Protein AF-A0AB38AYW3-F1 (afdb_monomer)

Radius of gyration: 13.71 Å; Cα contacts (8 Å, |Δi|>4): 124; chains: 1; bounding box: 25×30×39 Å

Solvent-accessible surface area (backbone atoms only — not comparable to full-atom values): 4132 Å² total; per-residue (Å²): 108,72,65,54,70,65,49,39,55,82,71,51,23,45,75,79,45,75,44,63,48,91,54,96,78,42,33,48,34,39,31,31,34,29,71,88,69,62,29,36,39,39,38,36,41,44,75,30,89,84,80,49,81,63,47,73,51,76,48,77,50,58,80,78,74,66,90,75,132

Secondary structure (DSSP, 8-state):
-HHHHHHHHHTTEEEEEEEE-SSTT--EEEEEEETTT--EEEEEEE--TTSSPPEEEEEEE-TT-----

Foldseek 3Di:
DVCCVVVQVVVQKDWPDWFFDPDPVSWTKTWIARNPQRKIKIWTFACCPVVDDTDIDIDIHGPPDDPDD

Structure (mmCIF, N/CA/C/O backbone):
data_AF-A0AB38AYW3-F1
#
_entry.id   AF-A0AB38AYW3-F1
#
loop_
_atom_site.group_PDB
_atom_site.id
_atom_site.type_symbol
_atom_site.label_atom_id
_atom_site.label_alt_id
_atom_site.label_comp_id
_atom_site.label_asym_id
_atom_site.label_entity_id
_atom_site.label_seq_id
_atom_site.pdbx_PDB_ins_code
_atom_site.Cartn_x
_atom_site.Cartn_y
_atom_site.Cartn_z
_atom_site.occupancy
_atom_site.B_iso_or_equiv
_atom_site.auth_seq_id
_atom_site.auth_comp_id
_atom_site.auth_asym_id
_atom_site.auth_atom_id
_atom_site.pdbx_PDB_model_num
ATOM 1 N N . MET A 1 1 ? 6.866 -3.161 -2.720 1.00 92.38 1 MET A N 1
ATOM 2 C CA . MET A 1 1 ? 5.544 -3.781 -2.998 1.00 92.38 1 MET A CA 1
ATOM 3 C C . MET A 1 1 ? 5.407 -5.244 -2.575 1.00 92.38 1 MET A C 1
ATOM 5 O O . MET A 1 1 ? 4.414 -5.550 -1.931 1.00 92.38 1 MET A O 1
ATOM 9 N N . LYS A 1 2 ? 6.345 -6.160 -2.891 1.00 94.69 2 LYS A N 1
ATOM 10 C CA . LYS A 1 2 ? 6.242 -7.576 -2.455 1.00 94.69 2 LYS A CA 1
ATOM 11 C C . LYS A 1 2 ? 6.112 -7.715 -0.929 1.00 94.69 2 LYS A C 1
ATOM 13 O O . LYS A 1 2 ? 5.206 -8.395 -0.469 1.00 94.69 2 LYS A O 1
ATOM 18 N N . ASN A 1 3 ? 6.933 -6.974 -0.180 1.00 95.25 3 ASN A N 1
ATOM 19 C CA . ASN A 1 3 ? 6.888 -6.972 1.287 1.00 95.25 3 ASN A CA 1
ATOM 20 C C . ASN A 1 3 ? 5.561 -6.434 1.841 1.00 95.25 3 ASN A C 1
ATOM 22 O O . ASN A 1 3 ? 5.044 -6.992 2.797 1.00 95.25 3 ASN A O 1
ATOM 26 N N . LEU A 1 4 ? 4.969 -5.401 1.221 1.00 95.00 4 LEU A N 1
ATOM 27 C CA . LEU A 1 4 ? 3.637 -4.920 1.614 1.00 95.00 4 LEU A CA 1
ATOM 28 C C . LEU A 1 4 ? 2.586 -6.015 1.415 1.00 95.00 4 LEU A C 1
ATOM 30 O O . LEU A 1 4 ? 1.825 -6.304 2.329 1.00 95.00 4 LEU A O 1
ATOM 34 N N . ARG A 1 5 ? 2.592 -6.690 0.258 1.00 96.75 5 ARG A N 1
ATOM 35 C CA . ARG A 1 5 ? 1.652 -7.784 -0.025 1.00 96.75 5 ARG A CA 1
ATOM 36 C C . ARG A 1 5 ? 1.728 -8.914 1.007 1.00 96.75 5 ARG A C 1
ATOM 38 O O . ARG A 1 5 ? 0.687 -9.467 1.343 1.00 96.75 5 ARG A O 1
ATOM 45 N N . SER A 1 6 ? 2.923 -9.269 1.482 1.00 97.31 6 SER A N 1
ATOM 46 C CA . SER A 1 6 ? 3.097 -10.343 2.468 1.00 97.31 6 SER A CA 1
ATOM 47 C C . SER A 1 6 ? 2.864 -9.894 3.913 1.00 97.31 6 SER A C 1
ATOM 49 O O . SER A 1 6 ? 2.363 -10.679 4.707 1.00 97.31 6 SER A O 1
ATOM 51 N N . ALA A 1 7 ? 3.227 -8.659 4.272 1.00 97.81 7 ALA A N 1
ATOM 52 C CA . ALA A 1 7 ? 3.164 -8.178 5.653 1.00 97.81 7 ALA A CA 1
ATOM 53 C C . ALA A 1 7 ? 1.779 -7.653 6.057 1.00 97.81 7 ALA A C 1
ATOM 55 O O . ALA A 1 7 ? 1.369 -7.857 7.196 1.00 97.81 7 ALA A O 1
ATOM 56 N N . LEU A 1 8 ? 1.052 -7.010 5.135 1.00 97.50 8 LEU A N 1
ATOM 57 C CA . LEU A 1 8 ? -0.249 -6.390 5.416 1.00 97.50 8 LEU A CA 1
ATOM 58 C C . LEU A 1 8 ? -1.274 -7.382 6.012 1.00 97.50 8 LEU A C 1
ATOM 60 O O . LEU A 1 8 ? -1.842 -7.063 7.060 1.00 97.50 8 LEU A O 1
ATOM 64 N N . PRO A 1 9 ? -1.474 -8.597 5.454 1.00 97.88 9 PRO A N 1
ATOM 65 C CA . PRO A 1 9 ? -2.393 -9.580 6.037 1.00 97.88 9 PRO A CA 1
ATOM 66 C C . PRO A 1 9 ? -2.088 -9.940 7.491 1.00 97.88 9 PRO A C 1
ATOM 68 O O . PRO A 1 9 ? -3.004 -10.053 8.303 1.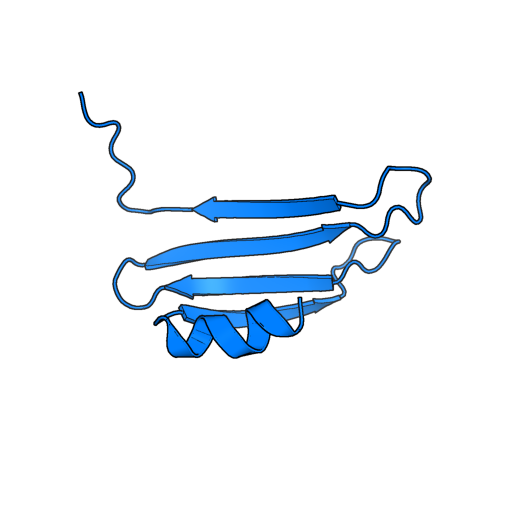00 97.88 9 PRO A O 1
ATOM 71 N N . ASN A 1 10 ? -0.804 -10.031 7.846 1.00 97.75 10 ASN A N 1
ATOM 72 C CA . ASN A 1 10 ? -0.367 -10.367 9.203 1.00 97.75 10 ASN A CA 1
ATOM 73 C C . ASN A 1 10 ? -0.639 -9.241 10.215 1.00 97.75 10 ASN A C 1
ATOM 75 O O . ASN A 1 10 ? -0.527 -9.455 11.417 1.00 97.75 10 ASN A O 1
ATOM 79 N N . GLN A 1 11 ? -0.990 -8.045 9.738 1.00 97.12 11 GLN A N 1
ATOM 80 C CA . GLN A 1 11 ? -1.272 -6.858 10.545 1.00 97.12 11 GLN A CA 1
ATOM 81 C C . GLN A 1 11 ? -2.752 -6.445 10.475 1.00 97.12 11 GLN A C 1
ATOM 83 O O . GLN A 1 11 ? -3.084 -5.293 10.731 1.00 97.12 11 GLN A O 1
ATOM 88 N N . GLY A 1 12 ? -3.652 -7.359 10.096 1.00 97.25 12 GLY A N 1
ATOM 89 C CA . GLY A 1 12 ? -5.096 -7.097 10.080 1.00 97.25 12 GLY A CA 1
ATOM 90 C C . GLY A 1 12 ? -5.607 -6.364 8.836 1.00 97.25 12 GLY A C 1
ATOM 91 O O . GLY A 1 12 ? -6.746 -5.893 8.823 1.00 97.25 12 GLY A O 1
ATOM 92 N N . TRP A 1 13 ? -4.798 -6.273 7.778 1.00 98.06 13 TRP A N 1
ATOM 93 C CA . TRP A 1 13 ? -5.198 -5.674 6.505 1.00 98.06 13 TRP A CA 1
ATOM 94 C C . TRP A 1 13 ? -5.620 -6.731 5.488 1.00 98.06 13 TRP A C 1
ATOM 96 O O . TRP A 1 13 ? -4.899 -7.684 5.213 1.00 98.06 13 TRP A O 1
ATOM 106 N N . LYS A 1 14 ? -6.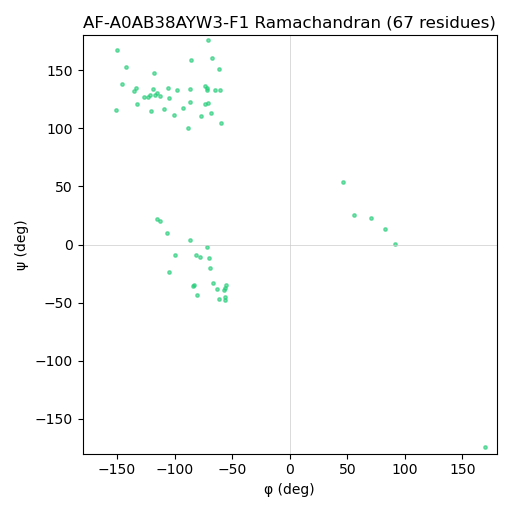755 -6.521 4.831 1.00 98.19 14 LYS A N 1
ATOM 107 C CA . LYS A 1 14 ? -7.179 -7.309 3.675 1.00 98.19 14 LYS A CA 1
ATOM 108 C C . LYS A 1 14 ? -6.703 -6.629 2.395 1.00 98.19 14 LYS A C 1
ATOM 110 O O . LYS A 1 14 ? -7.148 -5.527 2.091 1.00 98.19 14 LYS A O 1
ATOM 115 N N . VAL A 1 15 ? -5.840 -7.289 1.622 1.00 98.12 15 VAL A N 1
ATOM 1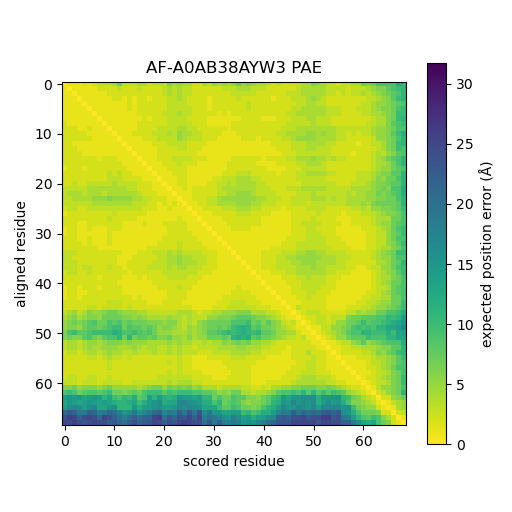16 C CA . VAL A 1 15 ? -5.460 -6.821 0.278 1.00 98.12 15 VAL A CA 1
ATOM 117 C C . VAL A 1 15 ? -6.651 -7.005 -0.665 1.00 98.12 15 VAL A C 1
ATOM 119 O O . VAL A 1 15 ? -7.144 -8.120 -0.821 1.00 98.12 15 VAL A O 1
ATOM 122 N N . VAL A 1 16 ? -7.114 -5.918 -1.284 1.00 97.69 16 VAL A N 1
ATOM 123 C CA . VAL A 1 16 ? -8.253 -5.919 -2.222 1.00 97.69 16 VAL A CA 1
ATOM 124 C C . VAL A 1 16 ? -7.812 -5.784 -3.679 1.00 97.69 16 VAL A C 1
ATOM 126 O O . VAL A 1 16 ? -8.509 -6.248 -4.575 1.00 97.69 16 VAL A O 1
ATOM 129 N N . LYS A 1 17 ? -6.629 -5.208 -3.921 1.00 97.50 17 LYS A N 1
ATOM 130 C CA . LYS A 1 17 ? -6.028 -5.072 -5.251 1.00 97.50 17 LYS A CA 1
ATOM 131 C C . LYS A 1 17 ? -4.514 -5.193 -5.141 1.00 97.50 17 LYS A C 1
ATOM 133 O O . LYS A 1 17 ? -3.912 -4.651 -4.219 1.00 97.50 17 LYS A O 1
ATOM 138 N N . TYR A 1 18 ? -3.897 -5.906 -6.076 1.00 97.88 18 TYR A N 1
ATOM 139 C CA . TYR A 1 18 ? -2.446 -5.952 -6.234 1.00 97.88 18 TYR A CA 1
ATOM 140 C C . TYR A 1 18 ? -2.111 -6.210 -7.698 1.00 97.88 18 TYR A C 1
ATOM 142 O O . TYR A 1 18 ? -2.438 -7.274 -8.226 1.00 97.88 18 TYR A O 1
ATOM 150 N N . GLY A 1 19 ? -1.461 -5.261 -8.362 1.00 97.31 19 GLY A N 1
ATOM 151 C CA . GLY A 1 19 ? -1.196 -5.397 -9.789 1.00 97.31 19 GLY A CA 1
ATOM 152 C C . GLY A 1 19 ? -0.679 -4.128 -10.438 1.00 97.31 19 GLY A C 1
ATOM 153 O O . GLY A 1 19 ? -0.371 -3.150 -9.768 1.00 97.31 19 GLY A O 1
ATOM 154 N N . LYS A 1 20 ? -0.539 -4.174 -11.761 1.00 97.00 20 LYS A N 1
ATOM 155 C CA . LYS A 1 20 ? -0.180 -2.992 -12.542 1.00 97.00 20 LYS A CA 1
ATOM 156 C C . LYS A 1 20 ? -1.383 -2.053 -12.627 1.00 97.00 20 LYS A C 1
ATOM 158 O O . LYS A 1 20 ? -2.489 -2.529 -12.880 1.00 97.00 20 LYS A O 1
ATOM 163 N N . ASP A 1 21 ? -1.149 -0.762 -12.446 1.00 94.06 21 ASP A N 1
ATOM 164 C CA . ASP A 1 21 ? -2.138 0.280 -12.702 1.00 94.06 21 ASP A CA 1
ATOM 165 C C . ASP A 1 21 ? -2.399 0.458 -14.214 1.00 94.06 21 ASP A C 1
ATOM 167 O O . ASP A 1 21 ? -1.773 -0.186 -15.068 1.00 94.06 21 ASP A O 1
ATOM 171 N N . SER A 1 22 ? -3.346 1.335 -14.547 1.00 93.81 22 SER A N 1
ATOM 172 C CA . SER A 1 22 ? -3.704 1.685 -15.926 1.00 93.81 22 SER A CA 1
ATOM 173 C C . SER A 1 22 ? -2.846 2.809 -16.517 1.00 93.81 22 SER A C 1
ATOM 175 O O . SER A 1 22 ? -3.112 3.250 -17.635 1.00 93.81 22 SER A O 1
ATOM 177 N N . SER A 1 23 ? -1.835 3.296 -15.791 1.00 90.81 23 SER A N 1
ATOM 178 C CA . SER A 1 23 ? -0.936 4.328 -16.306 1.00 90.81 23 SER A CA 1
ATOM 179 C C . SER A 1 23 ? -0.089 3.780 -17.458 1.00 90.81 23 SER A C 1
ATOM 181 O O . SER A 1 23 ? 0.143 2.572 -17.580 1.00 90.81 23 SER A O 1
ATOM 183 N N . ARG A 1 24 ? 0.469 4.677 -18.281 1.00 90.38 2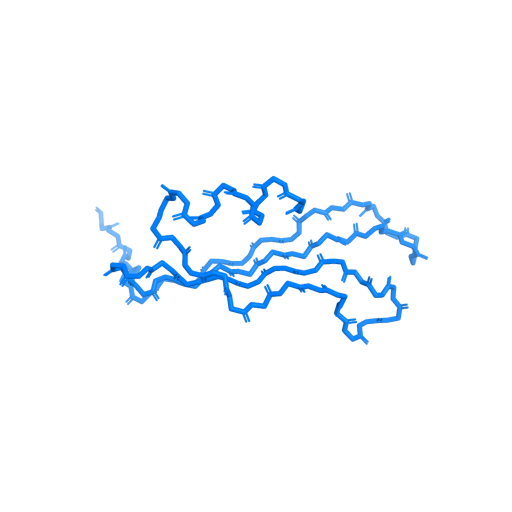4 ARG A N 1
ATOM 184 C CA . ARG A 1 24 ? 1.412 4.300 -19.349 1.00 90.38 24 ARG A CA 1
ATOM 185 C C . ARG A 1 24 ? 2.604 3.496 -18.810 1.00 90.38 24 ARG A C 1
ATOM 187 O O . ARG A 1 24 ? 3.069 2.563 -19.462 1.00 90.38 24 ARG A O 1
ATOM 194 N N . ASN A 1 25 ? 3.060 3.817 -17.598 1.00 92.50 25 ASN A N 1
ATOM 195 C CA . ASN A 1 25 ? 4.218 3.184 -16.960 1.00 92.50 25 ASN A CA 1
ATOM 196 C C . ASN A 1 25 ? 3.875 1.837 -16.302 1.00 92.50 25 ASN A C 1
ATOM 198 O O . ASN A 1 25 ? 4.780 1.097 -15.877 1.00 92.50 25 ASN A O 1
ATOM 202 N N . ARG A 1 26 ? 2.577 1.503 -16.223 1.00 94.62 26 ARG A N 1
ATOM 203 C CA . ARG A 1 26 ? 2.044 0.298 -15.582 1.00 94.62 26 ARG A CA 1
ATOM 204 C C . ARG A 1 26 ? 2.690 0.084 -14.214 1.00 94.62 26 ARG A C 1
ATOM 206 O O . ARG A 1 26 ? 3.366 -0.934 -13.982 1.00 94.62 26 ARG A O 1
ATOM 213 N N . ASN A 1 27 ? 2.624 1.115 -13.376 1.00 95.69 27 ASN A N 1
ATOM 214 C CA . ASN A 1 27 ? 3.213 1.145 -12.043 1.00 95.69 27 ASN A CA 1
ATOM 215 C C . ASN A 1 27 ? 2.584 0.056 -11.176 1.00 95.69 27 ASN A C 1
ATOM 217 O O . ASN A 1 27 ? 1.463 -0.376 -11.421 1.00 95.69 27 ASN A O 1
ATOM 221 N N . LEU A 1 28 ? 3.338 -0.464 -10.209 1.00 97.12 28 LEU A N 1
ATOM 222 C CA . LEU A 1 28 ? 2.835 -1.537 -9.354 1.00 97.12 28 LEU A CA 1
ATOM 223 C C . LEU A 1 28 ? 2.083 -0.921 -8.176 1.00 97.12 28 LEU A C 1
ATOM 225 O O . LEU A 1 28 ? 2.677 -0.172 -7.406 1.00 97.12 28 LEU A O 1
ATOM 229 N N . GLU A 1 29 ? 0.821 -1.290 -8.026 1.00 97.94 29 GLU A N 1
ATOM 230 C CA . GLU A 1 29 ? -0.116 -0.760 -7.041 1.00 97.94 29 GLU A CA 1
ATOM 231 C C . GLU A 1 29 ? -0.578 -1.870 -6.086 1.00 97.94 29 GLU A C 1
ATOM 233 O O . GLU A 1 29 ? -0.685 -3.047 -6.460 1.00 97.94 29 GLU A O 1
ATOM 238 N N . ILE A 1 30 ? -0.846 -1.496 -4.837 1.00 98.44 30 ILE A N 1
ATOM 239 C CA . ILE A 1 30 ? -1.559 -2.315 -3.859 1.00 98.44 30 ILE A CA 1
ATOM 240 C C . ILE A 1 30 ? -2.627 -1.469 -3.164 1.00 98.44 30 ILE A C 1
ATOM 242 O O . ILE A 1 30 ? -2.346 -0.362 -2.713 1.00 98.44 30 ILE A O 1
ATOM 246 N N . THR A 1 31 ? -3.826 -2.025 -3.028 1.00 98.19 31 THR A N 1
ATOM 247 C CA . THR A 1 31 ? -4.902 -1.453 -2.215 1.00 98.19 31 THR A CA 1
ATOM 248 C C . THR A 1 31 ? -5.250 -2.446 -1.121 1.00 98.19 31 THR A C 1
ATOM 250 O O . THR A 1 31 ? -5.402 -3.647 -1.386 1.00 98.19 31 THR A O 1
ATOM 253 N N . ALA A 1 32 ? -5.390 -1.969 0.110 1.00 98.25 32 ALA A N 1
ATOM 254 C CA . ALA A 1 32 ? -5.762 -2.789 1.251 1.00 98.25 32 ALA A CA 1
ATOM 255 C C . ALA A 1 32 ? -6.707 -2.047 2.198 1.00 98.25 32 ALA A C 1
ATOM 257 O O . ALA A 1 32 ? -6.677 -0.825 2.288 1.00 98.25 32 ALA A O 1
ATOM 258 N N . VAL A 1 33 ? -7.529 -2.797 2.929 1.00 97.81 33 VAL A N 1
ATOM 259 C CA . VAL A 1 33 ? -8.444 -2.259 3.943 1.00 97.81 33 VAL A CA 1
ATOM 260 C C . VAL A 1 33 ? -8.163 -2.931 5.279 1.00 97.81 33 VAL A C 1
ATOM 262 O O . VAL A 1 33 ? -8.157 -4.160 5.367 1.00 97.81 33 VAL A O 1
ATOM 265 N N . HIS A 1 34 ? -7.932 -2.144 6.325 1.00 97.12 34 HIS A N 1
ATOM 266 C CA . HIS A 1 34 ? -7.773 -2.652 7.679 1.00 97.12 34 HIS A CA 1
ATOM 267 C C . HIS A 1 34 ? -9.132 -3.094 8.226 1.00 97.12 34 HIS A C 1
ATOM 269 O O . HIS A 1 34 ? -10.069 -2.300 8.307 1.00 97.12 34 HIS A O 1
ATOM 275 N N . VAL A 1 35 ? -9.247 -4.367 8.605 1.00 95.69 35 VAL A N 1
ATOM 276 C CA . VAL A 1 35 ? -10.547 -5.002 8.884 1.00 95.69 35 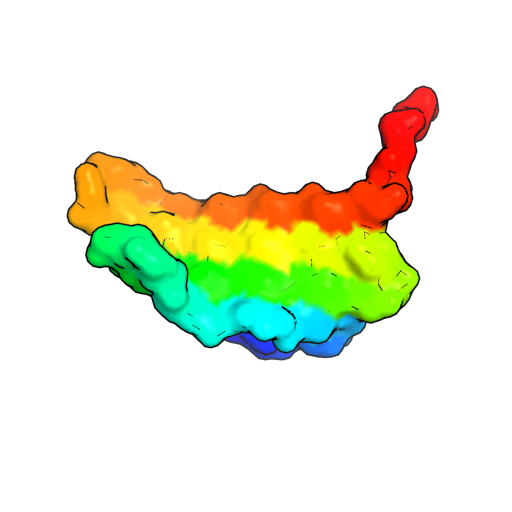VAL A CA 1
ATOM 277 C C . VAL A 1 35 ? -11.222 -4.408 10.123 1.00 95.69 35 VAL A C 1
ATOM 279 O O . VAL A 1 35 ? -12.441 -4.287 10.160 1.00 95.69 35 VAL A O 1
ATOM 282 N N . LYS A 1 36 ? -10.443 -3.994 11.129 1.00 94.12 36 LYS A N 1
ATOM 283 C CA . LYS A 1 36 ? -10.987 -3.454 12.386 1.00 94.12 36 LYS A CA 1
ATOM 284 C C . LYS A 1 36 ? -11.409 -1.988 12.273 1.00 94.12 36 LYS A C 1
ATOM 286 O O . LYS A 1 36 ? -12.445 -1.603 12.802 1.00 94.12 36 LYS A O 1
ATOM 291 N N . THR A 1 37 ? -10.590 -1.159 11.630 1.00 93.00 37 THR A N 1
ATOM 292 C CA . THR A 1 37 ? -10.782 0.306 11.609 1.00 93.00 37 THR A CA 1
ATOM 293 C C . THR A 1 37 ? -11.440 0.804 10.328 1.00 93.00 37 THR A C 1
ATOM 295 O O . THR A 1 37 ? -11.789 1.976 10.248 1.00 93.00 37 THR A O 1
ATOM 298 N N . HIS A 1 38 ? -11.598 -0.061 9.321 1.00 93.00 38 HIS A N 1
ATOM 299 C CA . HIS A 1 38 ? -12.052 0.308 7.979 1.00 93.00 38 HIS A CA 1
ATOM 300 C C . HIS A 1 38 ? -11.192 1.406 7.326 1.00 93.00 38 HIS A C 1
ATOM 302 O O . HIS A 1 38 ? -11.664 2.137 6.457 1.00 93.00 38 HIS A O 1
ATOM 308 N N . THR A 1 39 ? -9.928 1.523 7.746 1.00 95.25 39 THR A N 1
ATOM 309 C CA . THR A 1 39 ? -8.929 2.384 7.108 1.00 95.25 39 THR A CA 1
ATOM 310 C C . THR A 1 39 ? -8.533 1.767 5.772 1.00 95.25 39 THR A C 1
ATOM 312 O O . THR A 1 39 ? -8.271 0.567 5.709 1.00 95.25 39 THR A O 1
ATOM 315 N N . GLN A 1 40 ? -8.466 2.568 4.717 1.00 97.06 40 GLN A N 1
ATOM 316 C CA . GLN A 1 40 ? -8.021 2.144 3.395 1.00 97.06 40 GLN A CA 1
ATOM 317 C C . GLN A 1 40 ? -6.621 2.685 3.119 1.00 97.06 40 GLN A C 1
ATOM 319 O O . GLN A 1 40 ? -6.325 3.844 3.388 1.00 97.06 40 GLN A O 1
ATOM 324 N N . LEU A 1 41 ? -5.762 1.817 2.603 1.00 97.12 41 LEU A N 1
ATOM 325 C CA . LEU A 1 41 ? -4.406 2.108 2.171 1.00 97.12 41 LEU A CA 1
ATOM 326 C C . LEU A 1 41 ? -4.328 1.889 0.665 1.00 97.12 41 LEU A C 1
ATOM 328 O O . LEU A 1 41 ? -4.686 0.815 0.178 1.00 97.12 41 LEU A O 1
ATOM 332 N N . GLU A 1 42 ? -3.779 2.864 -0.038 1.00 97.81 42 GLU A N 1
ATOM 333 C CA . GLU A 1 42 ? -3.360 2.760 -1.429 1.00 97.81 42 GLU A CA 1
ATOM 334 C C . GLU A 1 42 ? -1.873 3.079 -1.500 1.00 97.81 42 GLU A C 1
ATOM 336 O O . GLU A 1 42 ? -1.419 4.074 -0.940 1.00 97.81 42 GLU A O 1
ATOM 341 N N . ALA A 1 43 ? -1.094 2.210 -2.139 1.00 98.00 43 ALA A N 1
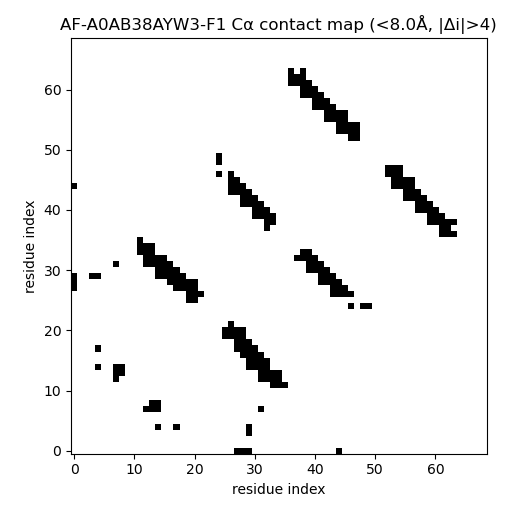ATOM 342 C CA . ALA A 1 43 ? 0.313 2.481 -2.378 1.00 98.00 43 ALA A CA 1
ATOM 343 C C . ALA A 1 43 ? 0.698 2.132 -3.811 1.00 98.00 43 ALA A C 1
ATOM 345 O O . ALA A 1 43 ? 0.431 1.022 -4.284 1.00 98.00 43 ALA A O 1
ATOM 346 N N . THR A 1 44 ? 1.399 3.054 -4.462 1.00 97.88 44 THR A N 1
ATOM 347 C CA . THR A 1 44 ? 1.828 2.934 -5.855 1.00 97.88 44 THR A CA 1
ATOM 348 C C . THR A 1 44 ? 3.329 3.154 -5.946 1.00 97.88 44 THR A C 1
ATOM 350 O O . THR A 1 44 ? 3.870 4.149 -5.470 1.00 97.88 44 THR A O 1
ATOM 353 N N . TRP A 1 45 ? 4.034 2.214 -6.572 1.00 96.75 45 TRP A N 1
ATOM 354 C CA . TRP A 1 45 ? 5.452 2.374 -6.874 1.00 96.75 45 TRP A CA 1
ATOM 355 C C . TRP A 1 45 ? 5.631 3.059 -8.230 1.00 96.75 45 TRP A C 1
ATOM 357 O O . TRP A 1 45 ? 5.539 2.406 -9.276 1.00 96.75 45 TRP A O 1
ATOM 367 N N . LEU A 1 46 ? 5.909 4.362 -8.194 1.00 95.06 46 LEU A N 1
ATOM 368 C CA . LEU A 1 46 ? 6.238 5.168 -9.363 1.00 95.06 46 LEU A CA 1
ATOM 369 C C . LEU A 1 46 ? 7.687 4.887 -9.764 1.00 95.06 46 LEU A C 1
ATOM 371 O O . LEU A 1 46 ? 8.634 5.228 -9.058 1.00 95.06 46 LEU A O 1
ATOM 375 N N . LYS A 1 47 ? 7.869 4.228 -10.909 1.00 90.31 47 LYS A N 1
ATOM 376 C CA . LYS A 1 47 ? 9.194 3.773 -11.366 1.00 90.31 47 LYS A CA 1
ATOM 377 C C . LYS A 1 47 ? 10.061 4.884 -11.971 1.00 90.31 47 LYS A C 1
ATOM 379 O O . LYS A 1 47 ? 11.223 4.619 -12.253 1.00 90.31 47 LYS A O 1
ATOM 384 N N . GLY A 1 48 ? 9.499 6.068 -12.231 1.00 87.75 4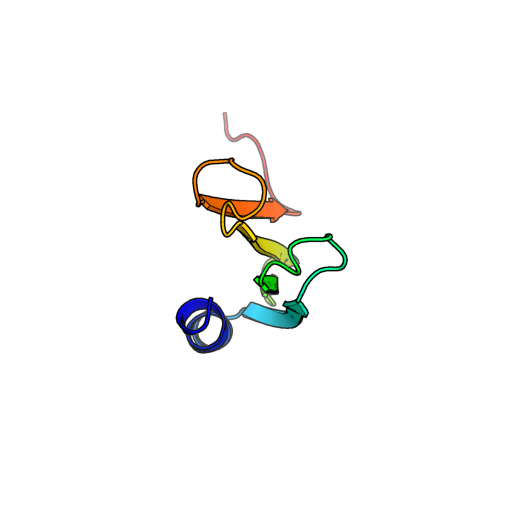8 GLY A N 1
ATOM 385 C CA . GLY A 1 48 ? 10.209 7.171 -12.890 1.00 87.75 48 GLY A CA 1
ATOM 386 C C . GLY A 1 48 ? 10.507 6.952 -14.381 1.00 87.75 48 GLY A C 1
ATOM 387 O O . GLY A 1 48 ? 11.434 7.542 -14.924 1.00 87.75 48 GLY A O 1
ATOM 388 N N . LEU A 1 49 ? 9.754 6.078 -15.066 1.00 87.25 49 LEU A N 1
ATOM 389 C CA . LEU A 1 49 ? 9.974 5.754 -16.493 1.00 87.25 49 LEU A CA 1
ATOM 390 C C . LEU A 1 49 ? 9.567 6.882 -17.460 1.00 87.25 49 LEU A C 1
ATOM 392 O O . LEU A 1 49 ? 9.711 6.754 -18.671 1.00 87.25 49 LEU A O 1
ATOM 396 N N . ASP A 1 50 ? 9.038 7.970 -16.922 1.00 84.81 50 ASP A N 1
ATOM 397 C CA . ASP A 1 50 ? 8.601 9.190 -17.593 1.00 84.81 50 ASP A CA 1
ATOM 398 C C . ASP A 1 50 ? 9.549 10.376 -17.352 1.00 84.81 50 ASP A C 1
ATOM 400 O O . ASP A 1 50 ? 9.223 11.499 -17.724 1.00 84.81 50 ASP A O 1
ATOM 404 N N . GLY A 1 51 ? 10.727 10.130 -16.769 1.00 86.12 51 GLY A N 1
ATOM 405 C CA . GLY A 1 51 ? 11.723 11.163 -16.473 1.00 86.12 51 GLY A CA 1
ATOM 406 C C . GLY A 1 51 ? 11.583 11.783 -15.081 1.00 86.12 51 GLY A C 1
ATOM 407 O O . GLY A 1 51 ? 12.384 12.643 -14.723 1.00 86.12 51 GLY A O 1
ATOM 408 N N . HIS A 1 52 ? 10.612 11.339 -14.278 1.00 87.69 52 HIS A N 1
ATOM 409 C CA . HIS A 1 52 ? 10.493 11.724 -12.873 1.00 87.69 52 HIS A CA 1
ATOM 410 C C . HIS A 1 52 ? 11.346 10.842 -11.951 1.00 87.69 52 HIS A C 1
ATOM 412 O O . HIS A 1 52 ? 11.696 9.709 -12.279 1.00 87.69 52 HIS A O 1
ATOM 418 N N . THR A 1 53 ? 11.658 11.348 -10.757 1.00 92.88 53 THR A N 1
ATOM 419 C CA . THR A 1 53 ? 12.369 10.578 -9.729 1.00 92.88 53 THR A CA 1
ATOM 420 C C . THR A 1 53 ? 11.514 9.396 -9.253 1.00 92.88 53 THR A C 1
ATOM 422 O O . THR A 1 53 ? 10.337 9.591 -8.936 1.00 92.88 53 THR A O 1
ATOM 425 N N . PRO A 1 54 ? 12.073 8.176 -9.153 1.00 93.62 54 PRO A N 1
ATOM 426 C CA . PRO A 1 54 ? 11.351 7.034 -8.605 1.00 93.62 54 PRO A CA 1
ATOM 427 C C . PRO A 1 54 ? 10.920 7.277 -7.155 1.00 93.62 54 PRO A C 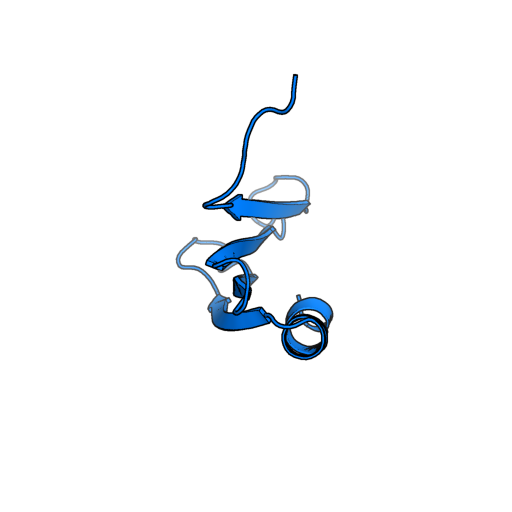1
ATOM 429 O O . PRO A 1 54 ? 11.732 7.685 -6.325 1.00 93.62 54 PRO A O 1
ATOM 432 N N . LEU A 1 55 ? 9.661 6.978 -6.832 1.00 95.56 55 LEU A N 1
ATOM 433 C CA . LEU A 1 55 ? 9.114 7.153 -5.484 1.00 95.56 55 LEU A CA 1
ATOM 434 C C . LEU A 1 55 ? 8.008 6.139 -5.173 1.00 95.56 55 LEU A C 1
ATOM 436 O O . LEU A 1 55 ? 7.509 5.431 -6.052 1.00 95.56 55 LEU A O 1
ATOM 440 N N . ILE A 1 56 ? 7.640 6.047 -3.897 1.00 95.62 56 ILE A N 1
ATOM 441 C CA . ILE A 1 56 ? 6.452 5.314 -3.454 1.00 95.62 56 ILE A CA 1
ATOM 442 C C . ILE A 1 56 ? 5.440 6.351 -2.991 1.00 95.62 56 ILE A C 1
ATOM 444 O O . ILE A 1 56 ? 5.690 7.068 -2.025 1.00 95.62 56 ILE A O 1
ATOM 448 N N . GLU A 1 57 ? 4.312 6.414 -3.682 1.00 95.94 57 GLU A N 1
ATOM 449 C CA . GLU A 1 57 ? 3.166 7.202 -3.254 1.00 95.94 57 GLU A CA 1
ATOM 450 C C . GLU A 1 57 ? 2.324 6.353 -2.306 1.00 95.94 57 GLU A C 1
ATOM 452 O O . GLU A 1 57 ? 2.095 5.168 -2.571 1.00 95.94 57 GLU A O 1
ATOM 457 N N . VAL A 1 58 ? 1.909 6.939 -1.183 1.00 97.00 58 VAL A N 1
ATOM 458 C CA . VAL A 1 58 ? 1.092 6.275 -0.169 1.00 97.00 58 VAL A CA 1
ATOM 459 C C . VAL A 1 58 ? -0.054 7.195 0.219 1.00 97.00 58 VAL A C 1
ATOM 461 O O . VAL A 1 58 ? 0.175 8.289 0.731 1.00 97.00 58 VAL A O 1
ATOM 464 N N . THR A 1 59 ? -1.280 6.721 0.035 1.00 96.81 59 THR A N 1
ATOM 465 C CA . THR A 1 59 ? -2.500 7.414 0.444 1.00 96.81 59 THR A CA 1
ATOM 466 C C . THR A 1 59 ? -3.222 6.581 1.493 1.00 96.81 59 THR A C 1
ATOM 468 O O . THR A 1 59 ? -3.460 5.385 1.312 1.00 96.81 59 THR A O 1
ATOM 471 N N . LEU A 1 60 ? -3.557 7.212 2.619 1.00 94.88 60 LEU A N 1
ATOM 472 C CA . LEU A 1 60 ? -4.231 6.572 3.743 1.00 94.88 60 LEU A CA 1
ATOM 473 C C . LEU A 1 60 ? -5.558 7.282 4.014 1.00 94.88 60 LEU A C 1
ATOM 475 O O . LEU A 1 60 ? -5.581 8.434 4.436 1.00 94.88 60 LEU A O 1
ATOM 479 N N . TYR A 1 61 ? -6.661 6.573 3.81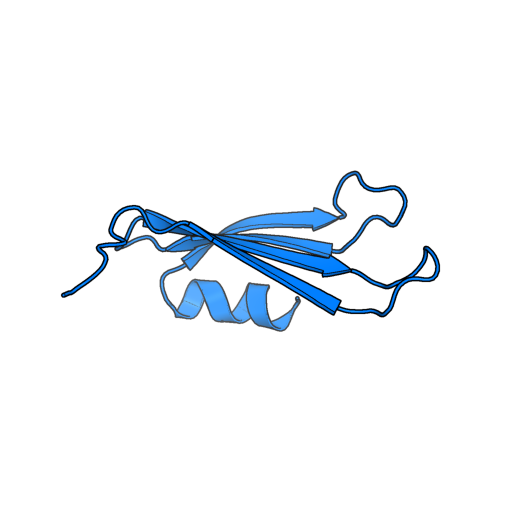5 1.00 93.75 61 TYR A N 1
ATOM 480 C CA . TYR A 1 61 ? -8.004 7.052 4.113 1.00 93.75 61 TYR A CA 1
ATOM 481 C C . TYR A 1 61 ? -8.464 6.455 5.437 1.00 93.75 61 TYR A C 1
ATOM 483 O O . TYR A 1 61 ? -8.712 5.253 5.542 1.00 93.75 61 TYR A O 1
ATOM 491 N N . SER A 1 62 ? -8.603 7.287 6.463 1.00 89.25 62 SER A N 1
ATOM 492 C CA . SER A 1 62 ? -9.166 6.869 7.744 1.00 89.25 62 SER A CA 1
ATOM 493 C C . SER A 1 62 ? -10.589 7.394 7.881 1.00 89.25 62 SER A C 1
ATOM 495 O O . SER A 1 62 ? -10.817 8.595 7.788 1.00 89.25 62 SER A O 1
ATOM 497 N N . ARG A 1 63 ? -11.549 6.503 8.153 1.00 79.44 63 ARG A N 1
ATOM 498 C CA . ARG A 1 63 ? -12.924 6.906 8.502 1.00 79.44 63 ARG A CA 1
ATOM 499 C C . ARG A 1 63 ? -13.022 7.579 9.869 1.00 79.44 63 ARG A C 1
ATOM 501 O O . ARG A 1 63 ? -14.003 8.255 10.141 1.00 79.44 63 ARG A O 1
ATOM 508 N N . CYS A 1 64 ? -12.027 7.359 10.721 1.00 75.50 64 CYS A N 1
ATOM 509 C CA . CYS A 1 64 ? -12.015 7.812 12.106 1.00 75.50 64 CYS A CA 1
ATOM 510 C C . CYS A 1 64 ? -10.899 8.834 12.354 1.00 75.50 64 CYS A C 1
ATOM 512 O O . CYS A 1 64 ? -10.431 8.948 13.483 1.00 75.50 64 CYS A O 1
ATOM 514 N N . PHE A 1 65 ? -10.407 9.519 11.311 1.00 71.38 65 PHE A N 1
ATOM 515 C CA . PHE A 1 65 ? -9.486 10.630 11.525 1.00 71.38 65 PHE A CA 1
ATOM 516 C C . PHE A 1 65 ? -10.255 11.766 12.188 1.00 71.38 65 PHE A C 1
ATOM 518 O O . PHE A 1 65 ? -11.157 12.352 11.595 1.00 71.38 65 PHE A O 1
ATOM 525 N N . THR A 1 66 ? -9.900 12.043 13.430 1.00 71.19 66 THR A N 1
ATOM 526 C CA . THR A 1 66 ? -10.317 13.239 14.146 1.00 71.19 66 THR A CA 1
ATOM 527 C C . THR A 1 66 ? -9.069 14.075 14.351 1.00 71.19 66 THR A C 1
ATOM 529 O O . THR A 1 66 ? -8.084 13.551 14.875 1.00 71.19 66 THR A O 1
ATOM 532 N N . GLU A 1 67 ? -9.100 15.349 13.963 1.00 67.19 67 GLU A N 1
ATOM 533 C CA . GLU A 1 67 ? -8.120 16.315 14.458 1.00 67.19 67 GLU A CA 1
ATOM 534 C C . GLU A 1 67 ? -8.284 16.347 15.982 1.00 67.19 67 GLU A C 1
ATOM 536 O O . GLU A 1 67 ? -9.308 16.800 16.494 1.00 67.19 67 GLU A O 1
ATOM 541 N N . GLN A 1 68 ? -7.356 15.730 16.713 1.00 61.44 68 GLN A N 1
ATOM 542 C CA . GLN A 1 68 ? -7.341 15.877 18.163 1.00 61.44 68 GLN A CA 1
ATOM 543 C C . GLN A 1 68 ? -6.864 17.304 18.485 1.00 61.44 68 GLN A C 1
ATOM 545 O O . GLN A 1 68 ? -5.875 17.730 17.882 1.00 61.44 68 GLN A O 1
ATOM 550 N N . PRO A 1 69 ? -7.552 18.032 19.386 1.00 58.09 69 PRO A N 1
ATOM 551 C CA . PRO A 1 69 ? -7.061 19.293 19.932 1.00 58.09 69 PRO A CA 1
ATOM 552 C C . PRO A 1 69 ? -5.815 19.109 20.804 1.00 58.09 69 PRO A C 1
ATOM 554 O O . PRO A 1 69 ? -5.674 18.026 21.423 1.00 58.09 69 PRO A O 1
#

pLDDT: mean 92.45, std 8.72, range [58.09, 98.44]

Nearest PDB structures (foldseek):
  6j4f-assembly1_F  TM=5.431E-01  e=8.305E-01  Arabidopsis thaliana
  6q6g-assembly1_A  TM=4.829E-01  e=1.978E+00  Homo sapiens
  1tb6-assembly1_I  TM=4.209E-01  e=9.996E+00  Homo sapiens
  2rio-assembly1_A  TM=3.649E-01  e=8.903E+00  Saccharomyces cerevisiae

Mean predicted aligned error: 4.04 Å

Sequence (69 aa):
MKNLRSALPNQGWKVVKYGKDSSRNRNLEITAVHVKTHTQLEATWLKGLDGHTPLIEVTLYSRCFTEQP